Protein AF-A0A371GXE3-F1 (afdb_monomer)

pLDDT: mean 78.08, std 14.14, range [43.62, 94.44]

Radius of gyration: 23.09 Å; Cα contacts (8 Å, |Δi|>4): 143; chains: 1; bounding box: 50×38×63 Å

Secondary structure (DSSP, 8-state):
-HHHHHHHHHHHHHHHHHTS--TTTHHHHHT-PPPTTPPP---PPB-SSS-HHHHHHHHHHHHHHTT--HHHHHHHGGGGB-HHHHHHHTTSPTTS--SHHHHHHHHHHHHHTT---PBPGGGGGG--PPTT--HHHHHHHHHHHHTTBTT--HHHHHHHHHHHHH----

Nearest PDB structures (foldseek):
  3j3q-assembly1_kb  TM=2.369E-01  e=4.757E-01  Human immunodeficiency virus 1
  3j3q-assembly1_3n  TM=2.886E-01  e=1.889E+00  Human immunodeficiency virus 1
  6mqa-assembly1_A  TM=2.965E-01  e=6.014E+00  Human immunodeficiency virus 1
  6skk-assembly1_A  TM=2.462E-01  e=3.279E+00  Human immunodeficiency virus 1
  9d6d-assembly1_D  TM=3.534E-01  e=7.924E+00  Human immunodeficiency virus type 1 (NEW YORK-5 ISOLATE)

InterPro domains:
  IPR005162 Retrotransposon-derived protein PEG10, N-terminal capsid-like domain [PF03732] (75-164)

Solvent-accessible surface area (backbone atoms only — not comparable to full-atom values): 10062 Å² total; per-residue (Å²): 113,70,65,62,54,52,51,52,47,54,52,50,54,50,56,42,56,73,68,74,37,41,80,73,53,46,60,68,36,71,67,53,77,79,60,94,82,50,57,81,80,86,57,80,64,42,70,82,81,65,61,68,64,60,53,52,50,50,45,52,50,44,34,57,76,37,71,53,48,54,62,52,45,62,61,48,50,61,74,34,36,32,74,68,59,39,54,50,64,54,65,47,63,56,75,75,55,89,47,51,64,48,47,52,52,50,51,45,57,65,52,59,65,64,48,73,78,61,38,53,78,70,60,48,59,73,51,58,45,52,91,90,57,51,72,68,59,40,51,52,54,51,52,62,51,54,76,38,31,76,90,73,50,67,70,57,52,53,52,24,51,49,54,15,65,64,66,59,83,128

Sequence (170 aa):
MAEQREEELCQQIAMMKAKGKWEAVAIEIDETPIPPNFREIVVEPYDETQDHYAHLQAFQTQMYISGGNDRLSYKLFPRTLRGVAMQWMATLPARSIQTFNDLANSFVSQFATKKVKKLKVEDLFDIEQARGESLKSYLARFNNAAVWVDDLDQKFFVKAFSKGAEDRPI

Foldseek 3Di:
DVVVLVVVLVVLLVVLVVVPFAPQVCPQLVPDDDPPQQDDQDAAACPLPDDLVVRVVSRVVSCVVRVHAQSVSLNCVLVSYDDVLNVVNSVDHYPQQDGNVSVSVVSCVVSVVVPVPQDELVVLLVQAQDAVRDLVNSVVVSVVNVVSHPPDDPVSSVVSSCNRDVPHDD

Mean predicted aligned error: 14.96 Å

Structure (mmCIF, N/CA/C/O backbone):
data_AF-A0A371GXE3-F1
#
_entry.id   AF-A0A371GXE3-F1
#
loop_
_atom_site.group_PDB
_atom_site.id
_atom_site.type_symbol
_atom_site.label_atom_id
_atom_site.label_alt_id
_atom_site.label_comp_id
_atom_site.label_asym_id
_atom_site.label_entity_id
_atom_site.label_seq_id
_atom_site.pdbx_PDB_ins_code
_atom_site.Cartn_x
_atom_site.Cartn_y
_atom_site.Cartn_z
_atom_site.occupancy
_atom_site.B_iso_or_equiv
_atom_site.auth_seq_id
_atom_site.auth_comp_id
_atom_site.auth_asym_id
_atom_site.auth_atom_id
_atom_site.pdbx_PDB_model_num
ATOM 1 N N . MET A 1 1 ? 12.884 -23.856 -7.902 1.00 52.03 1 MET A N 1
ATOM 2 C CA . MET A 1 1 ? 12.556 -22.549 -7.276 1.00 52.03 1 MET A CA 1
ATOM 3 C C . MET A 1 1 ? 12.222 -21.479 -8.310 1.00 52.03 1 MET A C 1
ATOM 5 O O . MET A 1 1 ? 11.145 -20.921 -8.203 1.00 52.03 1 MET A O 1
ATOM 9 N N . ALA A 1 2 ? 13.084 -21.190 -9.296 1.00 43.62 2 ALA A N 1
ATOM 10 C CA . ALA A 1 2 ? 12.774 -20.219 -10.358 1.00 43.62 2 ALA A CA 1
ATOM 11 C C . ALA A 1 2 ? 11.659 -20.706 -11.308 1.00 43.62 2 ALA A C 1
ATOM 13 O O . ALA A 1 2 ? 10.719 -19.974 -11.582 1.00 43.62 2 ALA A O 1
ATOM 14 N N . GLU A 1 3 ? 11.715 -21.980 -11.694 1.00 47.50 3 GLU A N 1
ATOM 15 C CA . GLU A 1 3 ? 10.775 -22.627 -12.625 1.00 47.50 3 GLU A CA 1
ATOM 16 C C . GLU A 1 3 ? 9.326 -22.648 -12.099 1.00 47.50 3 GLU A C 1
ATOM 18 O O . GLU A 1 3 ? 8.391 -22.282 -12.797 1.00 47.50 3 GLU A O 1
ATOM 23 N N . GLN A 1 4 ? 9.143 -22.944 -10.808 1.00 50.72 4 GLN A N 1
ATOM 24 C CA . GLN A 1 4 ? 7.827 -22.934 -10.158 1.00 50.72 4 GLN A CA 1
ATOM 25 C C . GLN A 1 4 ? 7.231 -21.520 -10.043 1.00 50.72 4 GLN A C 1
ATOM 27 O O . GLN A 1 4 ? 6.017 -21.353 -10.095 1.00 50.72 4 GLN A O 1
ATOM 32 N N . ARG A 1 5 ? 8.083 -20.490 -9.926 1.00 52.94 5 ARG A N 1
ATOM 33 C CA . ARG A 1 5 ? 7.651 -19.083 -9.934 1.00 52.94 5 ARG A CA 1
ATOM 34 C C . ARG A 1 5 ? 7.268 -18.614 -11.338 1.00 52.94 5 ARG A C 1
ATOM 36 O O . ARG A 1 5 ? 6.372 -17.786 -11.477 1.00 52.94 5 ARG A O 1
ATOM 43 N N . GLU A 1 6 ? 7.932 -19.136 -12.366 1.00 49.16 6 GLU A N 1
ATOM 44 C CA . GLU A 1 6 ? 7.603 -18.881 -13.771 1.00 49.16 6 GLU A CA 1
ATOM 45 C C . GLU A 1 6 ? 6.300 -19.579 -14.191 1.00 49.16 6 GLU A C 1
ATOM 47 O O . GLU A 1 6 ? 5.476 -18.993 -14.891 1.00 49.16 6 GLU A O 1
ATOM 52 N N . GLU A 1 7 ? 6.049 -20.787 -13.691 1.00 63.31 7 GLU A N 1
ATOM 53 C CA . GLU A 1 7 ? 4.785 -21.488 -13.919 1.00 63.31 7 GLU A CA 1
ATOM 54 C C . GLU A 1 7 ? 3.604 -20.789 -13.223 1.00 63.31 7 GLU A C 1
ATOM 56 O O . GLU A 1 7 ? 2.568 -20.549 -13.849 1.00 63.31 7 GLU A O 1
ATOM 61 N N . GLU A 1 8 ? 3.773 -20.372 -11.963 1.00 63.59 8 GLU A N 1
ATOM 62 C CA . GLU A 1 8 ? 2.761 -19.599 -11.227 1.00 63.59 8 GLU A CA 1
ATOM 63 C C . GLU A 1 8 ? 2.456 -18.265 -11.935 1.00 63.59 8 GLU A C 1
ATOM 65 O O . GLU A 1 8 ? 1.301 -17.844 -12.028 1.00 63.59 8 GLU A O 1
ATOM 70 N N . LEU A 1 9 ? 3.479 -17.629 -12.515 1.00 57.78 9 LEU A N 1
ATOM 71 C CA . LEU A 1 9 ? 3.352 -16.431 -13.343 1.00 57.78 9 LEU A CA 1
ATOM 72 C C . LEU A 1 9 ? 2.508 -16.689 -14.598 1.00 57.78 9 LEU A C 1
ATOM 74 O O . LEU A 1 9 ? 1.588 -15.921 -14.884 1.00 57.78 9 LEU A O 1
ATOM 78 N N . CYS A 1 10 ? 2.799 -17.754 -15.345 1.00 65.44 10 CYS A N 1
ATOM 79 C CA . CYS A 1 10 ? 2.046 -18.113 -16.546 1.00 65.44 10 CYS A CA 1
ATOM 80 C C . CYS A 1 10 ? 0.571 -18.389 -16.224 1.00 65.44 10 CYS A C 1
ATOM 82 O O . CYS A 1 10 ? -0.319 -17.927 -16.943 1.00 65.44 10 CYS A O 1
ATOM 84 N N . GLN A 1 11 ? 0.301 -19.069 -15.108 1.00 71.69 11 GLN A N 1
ATOM 85 C CA . GLN A 1 11 ? -1.059 -19.335 -14.638 1.00 71.69 11 GLN A CA 1
ATOM 86 C C . GLN A 1 11 ? -1.791 -18.051 -14.223 1.00 71.69 11 GLN A C 1
ATOM 88 O O . GLN A 1 11 ? -2.951 -17.856 -14.592 1.00 71.69 11 GLN A O 1
ATOM 93 N N . GLN A 1 12 ? -1.123 -17.131 -13.522 1.00 62.72 12 GLN A N 1
ATOM 94 C CA . GLN A 1 12 ? -1.703 -15.837 -13.147 1.00 62.72 12 GLN A CA 1
ATOM 95 C C . GLN A 1 12 ? -1.999 -14.965 -14.374 1.00 62.72 12 GLN A C 1
ATOM 97 O O . GLN A 1 12 ? -3.078 -14.378 -14.466 1.00 62.72 12 GLN A O 1
ATOM 102 N N . ILE A 1 13 ? -1.091 -14.921 -15.354 1.00 64.50 13 ILE A N 1
ATOM 103 C CA . ILE A 1 13 ? -1.311 -14.216 -16.626 1.00 64.50 13 ILE A CA 1
ATOM 104 C C . ILE A 1 13 ? -2.511 -14.815 -17.368 1.00 64.50 13 ILE A C 1
ATOM 106 O O . ILE A 1 13 ? -3.373 -14.071 -17.839 1.00 64.50 13 ILE A O 1
ATOM 110 N N . ALA A 1 14 ? -2.616 -16.143 -17.432 1.00 66.88 14 ALA A N 1
ATOM 111 C CA . ALA A 1 14 ? -3.754 -16.822 -18.047 1.00 66.88 14 ALA A CA 1
ATOM 112 C C . ALA A 1 14 ? -5.078 -16.502 -17.328 1.00 66.88 14 ALA A C 1
ATOM 114 O O . ALA A 1 14 ? -6.085 -16.225 -17.981 1.00 66.88 14 ALA A O 1
ATOM 115 N N . MET A 1 15 ? -5.072 -16.448 -15.994 1.00 65.25 15 MET A N 1
ATOM 116 C CA . MET A 1 15 ? -6.238 -16.078 -15.186 1.00 65.25 15 MET A CA 1
ATOM 117 C C . MET A 1 15 ? -6.663 -14.617 -15.404 1.00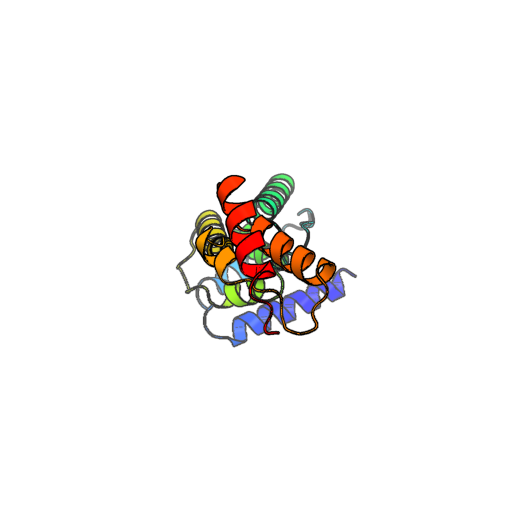 65.25 15 MET A C 1
ATOM 119 O O . MET A 1 15 ? -7.860 -14.323 -15.443 1.00 65.25 15 MET A O 1
ATOM 123 N N . MET A 1 16 ? -5.705 -13.703 -15.584 1.00 60.16 16 MET A N 1
ATOM 124 C CA . MET A 1 16 ? -5.989 -12.307 -15.936 1.00 60.16 16 MET A CA 1
ATOM 125 C C . MET A 1 16 ? -6.569 -12.183 -17.354 1.00 60.16 16 MET A C 1
ATOM 127 O O . MET A 1 16 ? -7.517 -11.425 -17.558 1.00 60.16 16 MET A O 1
ATOM 131 N N . LYS A 1 17 ? -6.068 -12.971 -18.318 1.00 62.56 17 LYS A N 1
ATOM 132 C CA . LYS A 1 17 ? -6.587 -13.031 -19.700 1.00 62.56 17 LYS A CA 1
ATOM 133 C C . LYS A 1 17 ? -8.016 -13.590 -19.758 1.00 62.56 17 LYS A C 1
ATOM 135 O O . LYS A 1 17 ? -8.867 -13.019 -20.433 1.00 62.56 17 LYS A O 1
ATOM 140 N N . ALA A 1 18 ? -8.315 -14.639 -18.989 1.00 61.56 18 ALA A N 1
ATOM 141 C CA . ALA A 1 18 ? -9.629 -15.294 -18.965 1.00 61.56 18 ALA A CA 1
ATOM 142 C C . ALA A 1 18 ? -10.778 -14.399 -18.453 1.00 61.56 18 ALA A C 1
ATOM 144 O O . ALA A 1 18 ? -11.942 -14.671 -18.737 1.00 61.56 18 ALA A O 1
ATOM 145 N N . LYS A 1 19 ? -10.475 -13.317 -17.719 1.00 60.00 19 LYS A N 1
ATOM 146 C CA . LYS A 1 19 ? -11.474 -12.348 -17.229 1.00 60.00 19 LYS A CA 1
ATOM 147 C C . LYS A 1 19 ? -11.834 -11.240 -18.238 1.00 60.00 19 LYS A C 1
ATOM 149 O O . LYS A 1 19 ? -12.619 -10.356 -17.899 1.00 60.00 19 LYS A O 1
ATOM 154 N N . GLY A 1 20 ? -11.310 -11.290 -19.469 1.00 49.88 20 GLY A N 1
ATOM 155 C CA . GLY A 1 20 ? -11.857 -10.582 -20.640 1.00 49.88 20 GLY A CA 1
ATOM 156 C C . GLY A 1 20 ? -11.749 -9.049 -20.663 1.00 49.88 20 GLY A C 1
ATOM 157 O O . GLY A 1 20 ? -12.454 -8.418 -21.442 1.00 49.88 20 GLY A O 1
ATOM 158 N N . LYS A 1 21 ? -10.917 -8.413 -19.822 1.00 51.41 21 LYS A N 1
ATOM 159 C CA . LYS A 1 21 ? -10.831 -6.932 -19.735 1.00 51.41 21 LYS A CA 1
ATOM 160 C C . LYS A 1 21 ? -9.455 -6.309 -20.002 1.00 51.41 21 LYS A C 1
ATOM 162 O O . LYS A 1 21 ? -9.343 -5.087 -20.004 1.00 51.41 21 LYS A O 1
ATOM 167 N N . TRP A 1 22 ? -8.423 -7.104 -20.287 1.00 51.34 22 TRP A N 1
ATOM 168 C CA . TRP A 1 22 ? -7.036 -6.614 -20.402 1.00 51.34 22 TRP A CA 1
ATOM 169 C C . TRP A 1 22 ? -6.529 -6.433 -21.854 1.00 51.34 22 TRP A C 1
ATOM 171 O O . TRP A 1 22 ? -5.371 -6.089 -22.079 1.00 51.34 22 TRP A O 1
ATOM 181 N N . GLU A 1 23 ? -7.383 -6.621 -22.862 1.00 45.97 23 GLU A N 1
ATOM 182 C CA . GLU A 1 23 ? -6.975 -6.959 -24.241 1.00 45.97 23 GLU A CA 1
ATOM 183 C C . GLU A 1 23 ? -6.101 -5.935 -24.991 1.00 45.97 23 GLU A C 1
ATOM 185 O O . GLU A 1 23 ? -5.389 -6.330 -25.906 1.00 45.97 23 GLU A O 1
ATOM 190 N N . ALA A 1 24 ? -6.064 -4.653 -24.609 1.00 44.56 24 ALA A N 1
ATOM 191 C CA . ALA A 1 24 ? -5.226 -3.663 -25.309 1.00 44.56 24 ALA A CA 1
ATOM 192 C C . ALA A 1 24 ? -3.928 -3.279 -24.576 1.00 44.56 24 ALA A C 1
ATOM 194 O O . ALA A 1 24 ? -3.010 -2.773 -25.209 1.00 44.56 24 ALA A O 1
ATOM 195 N N . VAL A 1 25 ? -3.842 -3.506 -23.261 1.00 47.28 25 VAL A N 1
ATOM 196 C CA . VAL A 1 25 ? -2.645 -3.192 -22.450 1.00 47.28 25 VAL A CA 1
ATOM 197 C C . VAL A 1 25 ? -1.778 -4.450 -22.271 1.00 47.28 25 VAL A C 1
ATOM 199 O O . VAL A 1 25 ? -0.564 -4.355 -22.127 1.00 47.28 25 VAL A O 1
ATOM 202 N N . ALA A 1 26 ? -2.379 -5.644 -22.384 1.00 50.56 26 ALA A N 1
ATOM 203 C CA . ALA A 1 26 ? -1.695 -6.934 -22.302 1.00 50.56 26 ALA A CA 1
ATOM 204 C C . ALA A 1 26 ? -0.637 -7.155 -23.375 1.00 50.56 26 ALA A C 1
ATOM 206 O O . ALA A 1 26 ? 0.430 -7.669 -23.067 1.00 50.56 26 ALA A O 1
ATOM 207 N N . ILE A 1 27 ? -0.951 -6.825 -24.628 1.00 47.91 27 ILE A N 1
ATOM 208 C CA . ILE A 1 27 ? -0.200 -7.347 -25.773 1.00 47.91 27 ILE A CA 1
ATOM 209 C C . ILE A 1 27 ? 1.214 -6.745 -25.804 1.00 47.91 27 ILE A C 1
ATOM 211 O O . ILE A 1 27 ? 2.186 -7.483 -25.897 1.00 47.91 27 ILE A O 1
ATOM 215 N N . GLU A 1 28 ? 1.361 -5.435 -25.577 1.00 48.34 28 GLU A N 1
ATOM 216 C CA . GLU A 1 28 ? 2.684 -4.784 -25.575 1.00 48.34 28 GLU A CA 1
ATOM 217 C C . GLU A 1 28 ? 3.521 -5.049 -24.307 1.00 48.34 28 GLU A C 1
ATOM 219 O O . GLU A 1 28 ? 4.755 -4.989 -24.334 1.00 48.34 28 GLU A O 1
ATOM 224 N N . ILE A 1 29 ? 2.872 -5.326 -23.174 1.00 54.50 29 ILE A N 1
ATOM 225 C CA . ILE A 1 29 ? 3.550 -5.558 -21.888 1.00 54.50 29 ILE A CA 1
ATOM 226 C C . ILE A 1 29 ? 4.001 -7.018 -21.776 1.00 54.50 29 ILE A C 1
ATOM 228 O O . ILE A 1 29 ? 5.099 -7.290 -21.284 1.00 54.50 29 ILE A O 1
ATOM 232 N N . ASP A 1 30 ? 3.201 -7.961 -22.277 1.00 56.84 30 ASP A N 1
ATOM 233 C CA . ASP A 1 30 ? 3.544 -9.387 -22.314 1.00 56.84 30 ASP A CA 1
ATOM 234 C C . ASP A 1 30 ? 4.754 -9.632 -23.233 1.00 56.84 30 ASP A C 1
ATOM 236 O O . ASP A 1 30 ? 5.693 -10.325 -22.840 1.00 56.84 30 ASP A O 1
ATOM 240 N N . GLU A 1 31 ? 4.829 -8.931 -24.370 1.00 61.22 31 GLU A N 1
ATOM 241 C CA . GLU A 1 31 ? 5.954 -8.999 -25.316 1.00 61.22 31 GLU A CA 1
ATOM 242 C C . GLU A 1 31 ? 7.235 -8.297 -24.846 1.00 61.22 31 GLU A C 1
ATOM 244 O O . GLU A 1 31 ? 8.294 -8.526 -25.424 1.00 61.22 31 GLU A O 1
ATOM 249 N N . THR A 1 32 ? 7.193 -7.462 -23.798 1.00 70.44 32 THR A N 1
ATOM 250 C CA . THR A 1 32 ? 8.402 -6.773 -23.319 1.00 70.44 32 THR A CA 1
ATOM 251 C C . THR A 1 32 ? 9.383 -7.796 -22.724 1.00 70.44 32 THR A C 1
ATOM 253 O O . THR A 1 32 ? 9.084 -8.383 -21.673 1.00 70.44 32 THR A O 1
ATOM 256 N N . PRO A 1 33 ? 10.557 -8.034 -23.342 1.00 78.06 33 PRO A N 1
ATOM 257 C CA . PRO A 1 33 ? 11.515 -8.994 -22.821 1.00 78.06 33 PRO A CA 1
ATOM 258 C C . PRO A 1 33 ? 12.142 -8.438 -21.544 1.00 78.06 33 PRO A C 1
ATOM 260 O O . PRO A 1 33 ? 12.541 -7.274 -21.482 1.00 78.06 33 PRO A O 1
ATOM 263 N N . ILE A 1 34 ? 12.232 -9.277 -20.514 1.00 81.56 34 ILE A N 1
ATOM 264 C CA . ILE A 1 34 ? 13.017 -8.948 -19.325 1.00 81.56 34 ILE A CA 1
ATOM 265 C C . ILE A 1 34 ? 14.488 -9.163 -19.706 1.00 81.56 34 ILE A C 1
ATOM 267 O O . ILE A 1 34 ? 14.827 -10.266 -20.142 1.00 81.56 34 ILE A O 1
ATOM 271 N N . PRO A 1 35 ? 15.363 -8.146 -19.591 1.00 83.12 35 PRO A N 1
ATOM 272 C CA . PRO A 1 35 ? 16.774 -8.313 -19.915 1.00 83.12 35 PRO A CA 1
ATOM 273 C C . PRO A 1 35 ? 17.409 -9.448 -19.093 1.00 83.12 35 PRO A C 1
ATOM 275 O O . PRO A 1 35 ? 17.108 -9.578 -17.908 1.00 83.12 35 PRO A O 1
ATOM 278 N N . PRO A 1 36 ? 18.322 -10.248 -19.665 1.00 78.12 36 PRO A N 1
ATOM 279 C CA . PRO A 1 36 ? 18.920 -11.392 -18.968 1.00 78.12 36 PRO A CA 1
ATOM 280 C C . PRO A 1 36 ? 19.758 -10.997 -17.739 1.00 78.12 36 PRO A C 1
ATOM 282 O O . PRO A 1 36 ? 19.977 -11.808 -16.847 1.00 78.12 36 PRO A O 1
ATOM 285 N N . ASN A 1 37 ? 20.219 -9.748 -17.675 1.00 83.94 37 ASN A N 1
ATOM 286 C CA . ASN A 1 37 ? 20.944 -9.157 -16.549 1.00 83.94 37 ASN A CA 1
ATOM 287 C C . ASN A 1 37 ? 20.048 -8.313 -15.623 1.00 83.94 37 ASN A C 1
ATOM 289 O O . ASN A 1 37 ? 20.564 -7.601 -14.758 1.00 83.94 37 ASN A O 1
ATOM 293 N N . PHE A 1 38 ? 18.727 -8.349 -15.818 1.00 84.69 38 PHE A N 1
ATOM 294 C CA . PHE A 1 38 ? 17.785 -7.637 -14.967 1.00 84.69 38 PHE A CA 1
ATOM 295 C C . PHE A 1 38 ? 17.774 -8.264 -13.573 1.00 84.69 38 PHE A C 1
ATOM 297 O O . PHE A 1 38 ? 17.598 -9.474 -13.419 1.00 84.69 38 PHE A O 1
ATOM 304 N N . ARG A 1 39 ? 17.989 -7.438 -12.548 1.00 84.06 39 ARG A N 1
ATOM 305 C CA . ARG A 1 39 ? 17.994 -7.906 -11.160 1.00 84.06 39 ARG A CA 1
ATOM 306 C C . ARG A 1 39 ? 16.572 -8.277 -10.741 1.00 84.06 39 ARG A C 1
ATOM 308 O O . ARG A 1 39 ? 15.614 -7.598 -11.097 1.00 84.06 39 ARG A O 1
ATOM 315 N N . GLU A 1 40 ? 16.440 -9.374 -10.000 1.00 83.06 40 GLU A N 1
ATOM 316 C CA . GLU A 1 40 ? 15.143 -9.814 -9.483 1.00 83.06 40 GLU A CA 1
ATOM 317 C C . GLU A 1 40 ? 14.553 -8.733 -8.565 1.00 83.06 40 GLU A C 1
ATOM 319 O O . GLU A 1 40 ? 15.245 -8.189 -7.704 1.00 83.06 40 GLU A O 1
ATOM 324 N N . ILE A 1 41 ? 13.268 -8.421 -8.754 1.00 87.00 41 ILE A N 1
ATOM 325 C CA . ILE A 1 41 ? 12.556 -7.479 -7.891 1.00 87.00 41 ILE A CA 1
ATOM 326 C C . ILE A 1 41 ? 12.226 -8.184 -6.583 1.00 87.00 41 ILE A C 1
ATOM 328 O O . ILE A 1 41 ? 11.354 -9.051 -6.537 1.00 87.00 41 ILE A O 1
ATOM 332 N N . VAL A 1 42 ? 12.920 -7.785 -5.520 1.00 88.12 42 VAL A N 1
ATOM 333 C CA . VAL A 1 42 ? 12.689 -8.287 -4.165 1.00 88.12 42 VAL A CA 1
ATOM 334 C C . VAL A 1 42 ? 11.914 -7.232 -3.386 1.00 88.12 42 VAL A C 1
ATOM 336 O O . VAL A 1 42 ? 12.486 -6.298 -2.827 1.00 88.12 42 VAL A O 1
ATOM 339 N N . VAL A 1 43 ? 10.592 -7.370 -3.395 1.00 90.62 43 VAL A N 1
ATOM 340 C CA . VAL A 1 43 ? 9.650 -6.544 -2.630 1.00 90.62 43 VAL A CA 1
ATOM 341 C C . VAL A 1 43 ? 8.714 -7.497 -1.904 1.00 90.62 43 VAL A C 1
ATOM 343 O O . VAL A 1 43 ? 8.295 -8.505 -2.480 1.00 90.62 43 VAL A O 1
ATOM 346 N N . GLU A 1 44 ? 8.410 -7.203 -0.643 1.00 89.38 44 GLU A N 1
ATOM 347 C CA . GLU A 1 44 ? 7.430 -7.979 0.110 1.00 89.38 44 GLU A CA 1
ATOM 348 C C . GLU A 1 44 ? 6.070 -7.932 -0.606 1.00 89.38 44 GLU A C 1
ATOM 350 O O . GLU A 1 44 ? 5.659 -6.860 -1.056 1.00 89.38 44 GLU A O 1
ATOM 355 N N . PRO A 1 45 ? 5.372 -9.066 -0.782 1.00 90.62 45 PRO A N 1
ATOM 356 C CA . PRO A 1 45 ? 4.077 -9.051 -1.438 1.00 90.62 45 PRO A CA 1
ATOM 357 C C . PRO A 1 45 ? 3.064 -8.241 -0.626 1.00 90.62 45 PRO A C 1
ATOM 359 O O . PRO A 1 45 ? 2.826 -8.521 0.545 1.00 90.62 45 PRO A O 1
ATOM 362 N N . TYR A 1 46 ? 2.429 -7.279 -1.278 1.00 89.44 46 TYR A N 1
ATOM 363 C CA . TYR A 1 46 ? 1.387 -6.462 -0.690 1.00 89.44 46 TYR A CA 1
ATOM 364 C C . TYR A 1 46 ? 0.110 -7.285 -0.507 1.00 89.44 46 TYR A C 1
ATOM 366 O O . TYR A 1 46 ? -0.487 -7.768 -1.478 1.00 89.44 46 TYR A O 1
ATOM 374 N N . ASP A 1 47 ? -0.278 -7.449 0.754 1.00 82.56 47 ASP A N 1
ATOM 375 C CA . ASP A 1 47 ? -1.404 -8.259 1.226 1.00 82.56 47 ASP A CA 1
ATOM 376 C C . ASP A 1 47 ? -2.532 -7.417 1.834 1.00 82.56 47 ASP A C 1
ATOM 378 O O . ASP A 1 47 ? -3.452 -7.954 2.447 1.00 82.56 47 ASP A O 1
ATOM 382 N N . GLU A 1 48 ? -2.476 -6.101 1.613 1.00 83.62 48 GLU A N 1
ATOM 383 C CA . GLU A 1 48 ? -3.441 -5.108 2.091 1.00 83.62 48 GLU A CA 1
ATOM 384 C C . GLU A 1 48 ? -3.299 -4.708 3.562 1.00 83.62 48 GLU A C 1
ATOM 386 O O . GLU A 1 48 ? -4.044 -3.840 4.022 1.00 83.62 48 GLU A O 1
ATOM 391 N N . THR A 1 49 ? -2.333 -5.275 4.288 1.00 78.06 49 THR A N 1
ATOM 392 C CA . THR A 1 49 ? -2.021 -4.864 5.665 1.00 78.06 49 THR A CA 1
ATOM 393 C C . THR A 1 49 ? -0.889 -3.843 5.738 1.00 78.06 49 THR A C 1
ATOM 395 O O . THR A 1 49 ? -0.822 -3.074 6.699 1.00 78.06 49 THR A O 1
ATOM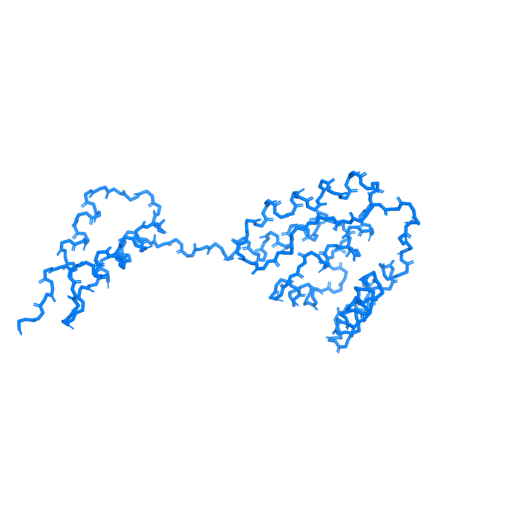 398 N N . GLN A 1 50 ? -0.015 -3.804 4.726 1.00 82.00 50 GLN A N 1
ATOM 399 C CA . GLN A 1 50 ? 1.097 -2.858 4.672 1.00 82.00 50 GLN A CA 1
ATOM 400 C C . GLN A 1 50 ? 0.652 -1.463 4.218 1.00 82.00 50 GLN A C 1
ATOM 402 O O . GLN A 1 50 ? -0.370 -1.279 3.553 1.00 82.00 50 GLN A O 1
ATOM 407 N N . ASP A 1 51 ? 1.477 -0.461 4.526 1.00 85.00 51 ASP A N 1
ATOM 408 C CA . ASP A 1 51 ? 1.291 0.885 3.998 1.00 85.00 51 ASP A CA 1
ATOM 409 C C . ASP A 1 51 ? 1.493 0.915 2.468 1.00 85.00 51 ASP A C 1
ATOM 411 O O . ASP A 1 51 ? 2.531 0.520 1.931 1.00 85.00 51 ASP A O 1
ATOM 415 N N . HIS A 1 52 ? 0.476 1.407 1.762 1.00 87.62 52 HIS A N 1
ATOM 416 C CA . HIS A 1 52 ? 0.422 1.471 0.300 1.00 87.62 52 HIS A CA 1
ATOM 417 C C . HIS A 1 52 ? 1.532 2.327 -0.308 1.00 87.62 52 HIS A C 1
ATOM 419 O O . HIS A 1 52 ? 2.047 2.002 -1.380 1.00 87.62 52 HIS A O 1
ATOM 425 N N . TYR A 1 53 ? 1.890 3.427 0.361 1.00 88.38 53 TYR A N 1
ATOM 426 C CA . TYR A 1 53 ? 2.938 4.327 -0.103 1.00 88.38 53 TYR A CA 1
ATOM 427 C C . TYR A 1 53 ? 4.309 3.687 0.095 1.00 88.38 53 TYR A C 1
ATOM 429 O O . TYR A 1 53 ? 5.129 3.727 -0.820 1.00 88.38 53 TYR A O 1
ATOM 437 N N . ALA A 1 54 ? 4.532 3.032 1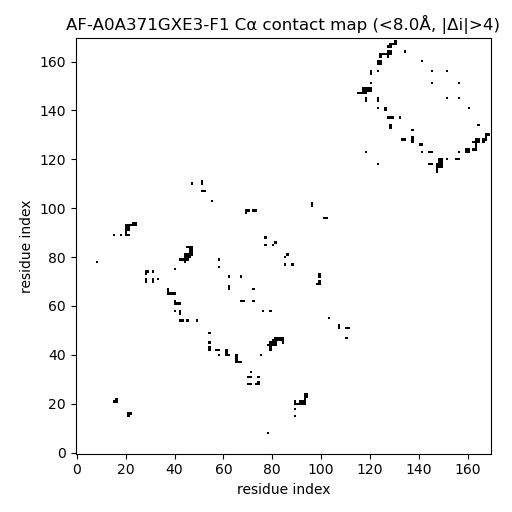.235 1.00 89.62 54 ALA A N 1
ATOM 438 C CA . ALA A 1 54 ? 5.763 2.303 1.51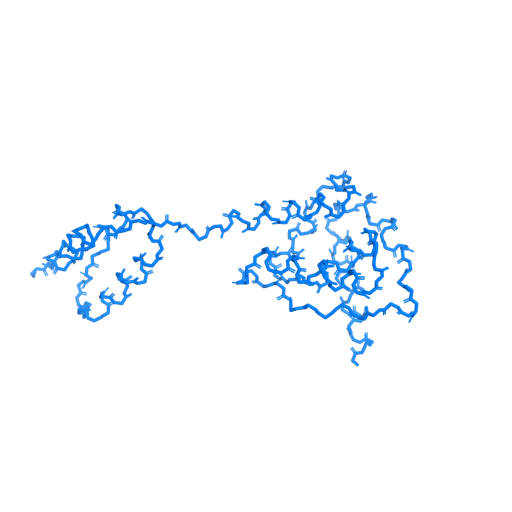5 1.00 89.62 54 ALA A CA 1
ATOM 439 C C . ALA A 1 54 ? 5.985 1.156 0.518 1.00 89.62 54 ALA A C 1
ATOM 441 O O . ALA A 1 54 ? 7.081 1.026 -0.029 1.00 89.62 54 ALA A O 1
ATOM 442 N N . HIS A 1 55 ? 4.945 0.368 0.216 1.00 92.94 55 HIS A N 1
ATOM 443 C CA . HIS A 1 55 ? 5.022 -0.700 -0.790 1.00 92.94 55 HIS A CA 1
ATOM 444 C C . HIS A 1 55 ? 5.379 -0.162 -2.178 1.00 92.94 55 HIS A C 1
ATOM 446 O O . HIS A 1 55 ? 6.302 -0.647 -2.838 1.00 92.94 55 HIS A O 1
ATOM 452 N N . LEU A 1 56 ? 4.669 0.881 -2.614 1.00 93.00 56 LEU A N 1
ATOM 453 C CA . LEU A 1 56 ? 4.903 1.514 -3.908 1.00 93.00 56 LEU A CA 1
ATOM 454 C C . LEU A 1 56 ? 6.326 2.084 -4.006 1.00 93.00 56 LEU A C 1
ATOM 456 O O . LEU A 1 56 ? 7.005 1.875 -5.013 1.00 93.00 56 LEU A O 1
ATOM 460 N N . GLN A 1 57 ? 6.801 2.748 -2.951 1.00 92.69 57 GLN A N 1
ATOM 461 C CA . GLN A 1 57 ? 8.152 3.300 -2.884 1.00 92.69 57 GLN A CA 1
ATOM 462 C C . GLN A 1 57 ? 9.222 2.199 -2.924 1.00 92.69 57 GLN A C 1
ATOM 464 O O . GLN A 1 57 ? 10.229 2.341 -3.628 1.00 92.69 57 GLN A O 1
ATOM 469 N N . ALA A 1 58 ? 9.015 1.093 -2.204 1.00 93.81 58 ALA A N 1
ATOM 470 C CA . ALA A 1 58 ? 9.924 -0.050 -2.218 1.00 93.81 58 ALA A CA 1
ATOM 471 C C . ALA A 1 58 ? 10.043 -0.644 -3.628 1.00 93.81 58 ALA A C 1
ATOM 473 O O . ALA A 1 58 ? 11.153 -0.862 -4.121 1.00 93.81 58 ALA A O 1
ATOM 474 N N . PHE A 1 59 ? 8.914 -0.816 -4.320 1.00 94.44 59 PHE A N 1
ATOM 475 C CA . PHE A 1 59 ? 8.900 -1.269 -5.707 1.00 94.44 59 PHE A CA 1
ATOM 476 C C . PHE A 1 59 ? 9.622 -0.306 -6.654 1.00 94.44 59 PHE A C 1
ATOM 478 O O . PHE A 1 59 ? 10.488 -0.736 -7.416 1.00 94.44 59 PHE A O 1
ATOM 485 N N . GLN A 1 60 ? 9.324 0.994 -6.588 1.00 92.44 60 GLN A N 1
ATOM 486 C CA . GLN A 1 60 ? 9.980 2.008 -7.425 1.00 92.44 60 GLN A CA 1
ATOM 487 C C . GLN A 1 60 ? 11.499 2.030 -7.219 1.00 92.44 60 GLN A C 1
ATOM 489 O O . GLN A 1 60 ? 12.258 2.117 -8.185 1.00 92.44 60 GLN A O 1
ATOM 494 N N . THR A 1 61 ? 11.948 1.887 -5.973 1.00 92.38 61 THR A N 1
ATOM 495 C CA . THR A 1 61 ? 13.374 1.833 -5.631 1.00 92.38 61 THR A CA 1
ATOM 496 C C . THR A 1 61 ? 14.045 0.602 -6.244 1.00 92.38 61 THR A C 1
ATOM 498 O O . THR A 1 61 ? 15.105 0.722 -6.859 1.00 92.38 61 THR A O 1
ATOM 501 N N . GLN A 1 62 ? 13.418 -0.575 -6.147 1.00 92.69 62 GLN A N 1
ATOM 502 C CA . GLN A 1 62 ? 13.934 -1.804 -6.765 1.00 92.69 62 GLN A CA 1
ATOM 503 C C . GLN A 1 62 ? 13.967 -1.713 -8.293 1.00 92.69 62 GLN A C 1
ATOM 505 O O . GLN A 1 62 ? 14.953 -2.118 -8.913 1.00 92.69 62 GLN A O 1
ATOM 510 N N . MET A 1 63 ? 12.934 -1.129 -8.906 1.00 92.44 63 MET A N 1
ATOM 511 C CA . MET A 1 63 ? 12.905 -0.881 -10.347 1.00 92.44 63 MET A CA 1
ATOM 512 C C . MET A 1 63 ? 14.044 0.042 -10.783 1.00 92.44 63 MET A C 1
ATOM 514 O O . MET A 1 63 ? 14.740 -0.276 -11.745 1.00 92.44 63 MET A O 1
ATOM 518 N N . TYR A 1 64 ? 14.299 1.127 -10.049 1.00 89.62 64 TYR A N 1
ATOM 519 C CA . TYR A 1 64 ? 15.408 2.040 -10.331 1.00 89.62 64 TYR A CA 1
ATOM 520 C C . TYR A 1 64 ? 16.774 1.343 -10.233 1.00 89.62 64 TYR A C 1
ATOM 522 O O . TYR A 1 64 ? 17.579 1.420 -11.160 1.00 89.62 64 TYR A O 1
ATOM 530 N N . ILE A 1 65 ? 17.017 0.592 -9.152 1.00 88.69 65 ILE A N 1
ATOM 531 C CA . ILE A 1 65 ? 18.272 -0.156 -8.939 1.00 88.69 65 ILE A CA 1
ATOM 532 C C . ILE A 1 65 ? 18.506 -1.202 -10.039 1.00 88.69 65 ILE A C 1
ATOM 534 O O . ILE A 1 65 ? 19.649 -1.481 -10.405 1.00 88.69 65 ILE A O 1
ATOM 538 N N . SER A 1 66 ? 17.429 -1.784 -10.564 1.00 88.38 66 SER A N 1
ATOM 539 C CA . SER A 1 66 ? 17.477 -2.846 -11.574 1.00 88.38 66 SER A CA 1
ATOM 540 C C . SER A 1 66 ? 17.550 -2.320 -13.012 1.00 88.38 66 SER A C 1
ATOM 542 O O . SER A 1 66 ? 17.616 -3.121 -13.942 1.00 88.38 66 SER A O 1
ATOM 544 N N . GLY A 1 67 ? 17.552 -0.996 -13.216 1.00 87.00 67 GLY A N 1
ATOM 545 C CA . GLY A 1 67 ? 17.542 -0.385 -14.551 1.00 87.00 67 GLY A CA 1
ATOM 546 C C . GLY A 1 67 ? 16.199 -0.537 -15.273 1.00 87.00 67 GLY A C 1
ATOM 547 O O . GLY A 1 67 ? 16.150 -0.660 -16.495 1.00 87.00 67 GLY A O 1
ATOM 548 N N . GLY A 1 68 ? 15.110 -0.592 -14.511 1.00 85.88 68 GLY A N 1
ATOM 549 C CA . GLY A 1 68 ? 13.754 -0.740 -15.009 1.00 85.88 68 GLY A CA 1
ATOM 550 C C . GLY A 1 68 ? 13.218 0.501 -15.718 1.00 85.88 68 GLY A C 1
ATOM 551 O O . GLY A 1 68 ? 13.625 1.627 -15.451 1.00 85.88 68 GLY A O 1
ATOM 552 N N . ASN A 1 69 ? 12.256 0.281 -16.609 1.00 85.44 69 ASN A N 1
ATOM 553 C CA . ASN A 1 69 ? 11.479 1.322 -17.280 1.00 85.44 69 ASN A CA 1
ATOM 554 C C . ASN A 1 69 ? 9.982 1.096 -17.023 1.00 85.44 69 ASN A C 1
ATOM 556 O O . ASN A 1 69 ? 9.602 0.056 -16.488 1.00 85.44 69 ASN A O 1
ATOM 560 N N . ASP A 1 70 ? 9.126 2.026 -17.444 1.00 83.75 70 ASP A N 1
ATOM 561 C CA . ASP A 1 70 ? 7.675 1.926 -17.237 1.00 83.75 70 ASP A CA 1
ATOM 562 C C . ASP A 1 70 ? 7.085 0.603 -17.745 1.00 83.75 70 ASP A C 1
ATOM 564 O O . ASP A 1 70 ? 6.294 -0.021 -17.042 1.00 83.75 70 ASP A O 1
ATOM 568 N N . ARG A 1 71 ? 7.530 0.112 -18.912 1.00 81.69 71 ARG A N 1
ATOM 569 C CA . ARG A 1 71 ? 7.080 -1.173 -19.481 1.00 81.69 71 ARG A CA 1
ATOM 570 C C . ARG A 1 71 ? 7.390 -2.352 -18.556 1.00 81.69 71 ARG A C 1
ATOM 572 O O . ARG A 1 71 ? 6.515 -3.174 -18.286 1.00 81.69 71 ARG A O 1
ATOM 579 N N . LEU A 1 72 ? 8.613 -2.415 -18.031 1.00 85.75 72 LEU A N 1
ATOM 580 C CA . LEU A 1 72 ? 9.007 -3.419 -17.044 1.00 85.75 72 LEU A CA 1
ATOM 581 C C . LEU A 1 72 ? 8.255 -3.223 -15.726 1.00 85.75 72 LEU A C 1
ATOM 583 O O . LEU A 1 72 ? 7.843 -4.206 -15.115 1.00 85.75 72 LEU A O 1
ATOM 587 N N . SER A 1 73 ? 8.021 -1.977 -15.311 1.00 87.50 73 SER A N 1
ATOM 588 C CA . SER A 1 73 ? 7.313 -1.672 -14.067 1.00 87.50 73 SER A CA 1
ATOM 589 C C . SER A 1 73 ? 5.888 -2.208 -14.124 1.00 87.50 73 SER A C 1
ATOM 591 O O . SER A 1 73 ? 5.442 -2.853 -13.183 1.00 87.50 73 SER A O 1
ATOM 593 N N . TYR A 1 74 ? 5.202 -2.071 -15.258 1.00 83.44 74 TYR A N 1
ATOM 594 C CA . TYR A 1 74 ? 3.890 -2.687 -15.442 1.00 83.44 74 TYR A CA 1
ATOM 595 C C . TYR A 1 74 ? 3.903 -4.205 -15.442 1.00 83.44 74 TYR A C 1
ATOM 597 O O . TYR A 1 74 ? 2.991 -4.827 -14.902 1.00 83.44 74 TYR A O 1
ATOM 605 N N . LYS A 1 75 ? 4.912 -4.809 -16.073 1.00 82.94 75 LYS A N 1
ATOM 606 C CA . LYS A 1 75 ? 5.032 -6.267 -16.148 1.00 82.94 75 LYS A CA 1
ATOM 607 C C . LYS A 1 75 ? 5.296 -6.881 -14.774 1.00 82.94 75 LYS A C 1
ATOM 609 O O . LYS A 1 75 ? 4.891 -8.012 -14.508 1.00 82.94 75 LYS A O 1
ATOM 614 N N . LEU A 1 76 ? 6.002 -6.149 -13.915 1.00 88.06 76 LEU A N 1
ATOM 615 C CA . LEU A 1 76 ? 6.530 -6.663 -12.656 1.00 88.06 76 LEU A CA 1
ATOM 616 C C . LEU A 1 76 ? 5.724 -6.230 -11.432 1.00 88.06 76 LEU A C 1
ATOM 618 O O . LEU A 1 76 ? 5.675 -6.992 -10.472 1.00 88.06 76 LEU A O 1
ATOM 622 N N . PHE A 1 77 ? 5.043 -5.083 -11.461 1.00 89.00 77 PHE A N 1
ATOM 623 C CA . PHE A 1 77 ? 4.235 -4.613 -10.332 1.00 89.00 77 PHE A CA 1
ATOM 624 C C . PHE A 1 77 ? 3.146 -5.608 -9.899 1.00 89.00 77 PHE A C 1
ATOM 626 O O . PHE A 1 77 ? 3.059 -5.884 -8.708 1.00 89.00 77 PHE A O 1
ATOM 633 N N . PRO A 1 78 ? 2.382 -6.260 -10.802 1.00 86.38 78 PRO A N 1
ATOM 634 C CA . PRO A 1 78 ? 1.393 -7.261 -10.396 1.00 86.38 78 PRO A CA 1
ATOM 635 C C . PRO A 1 78 ? 1.981 -8.430 -9.596 1.00 86.38 78 PRO A C 1
ATOM 637 O O . PRO A 1 78 ? 1.274 -9.033 -8.793 1.00 86.38 78 PRO A O 1
ATOM 640 N N . ARG A 1 79 ? 3.276 -8.736 -9.771 1.00 85.81 79 ARG A N 1
ATOM 641 C CA . ARG A 1 79 ? 3.964 -9.815 -9.041 1.00 85.81 79 ARG A CA 1
ATOM 642 C C . ARG A 1 79 ? 4.172 -9.492 -7.566 1.00 85.81 79 ARG A C 1
ATOM 644 O O . ARG A 1 79 ? 4.409 -10.400 -6.774 1.00 85.81 79 ARG A O 1
ATOM 651 N N . THR A 1 80 ? 4.105 -8.215 -7.205 1.00 91.06 80 THR A N 1
ATOM 652 C CA . THR A 1 80 ? 4.240 -7.758 -5.822 1.00 91.06 80 THR A CA 1
ATOM 653 C C . THR A 1 80 ? 2.887 -7.597 -5.139 1.00 91.06 80 THR A C 1
ATOM 655 O O . THR A 1 80 ? 2.847 -7.139 -4.006 1.00 91.06 80 THR A O 1
ATOM 658 N N . LEU A 1 81 ? 1.779 -7.974 -5.787 1.00 89.38 81 LEU A N 1
ATOM 659 C CA . LEU A 1 81 ? 0.429 -7.894 -5.232 1.00 89.38 81 LEU A CA 1
ATOM 660 C C . LEU A 1 81 ? -0.090 -9.288 -4.866 1.00 89.38 81 LEU A C 1
ATOM 662 O O . LEU A 1 81 ? 0.220 -10.274 -5.532 1.00 89.38 81 LEU A O 1
ATOM 666 N N . ARG A 1 82 ? -0.936 -9.376 -3.838 1.00 85.00 82 ARG A N 1
ATOM 667 C CA . ARG A 1 82 ? -1.698 -10.582 -3.473 1.00 85.00 82 ARG A CA 1
ATOM 668 C C . ARG A 1 82 ? -3.174 -10.238 -3.257 1.00 85.00 82 ARG A C 1
ATOM 670 O O . ARG A 1 82 ? -3.570 -9.078 -3.318 1.00 85.00 82 ARG A O 1
ATOM 677 N N . GLY A 1 83 ? -4.005 -11.266 -3.078 1.00 83.94 83 GLY A N 1
ATOM 678 C CA . GLY A 1 83 ? -5.396 -11.101 -2.643 1.00 83.94 83 GLY A CA 1
ATOM 679 C C . GLY A 1 83 ? -6.229 -10.154 -3.516 1.00 83.94 83 GLY A C 1
ATOM 680 O O . GLY A 1 83 ? -6.257 -10.276 -4.746 1.00 83.94 83 GLY A O 1
ATOM 681 N N . VAL A 1 84 ? -6.921 -9.210 -2.873 1.00 80.44 84 VAL A N 1
ATOM 682 C CA . VAL A 1 84 ? -7.806 -8.238 -3.535 1.00 80.44 84 VAL A CA 1
ATOM 683 C C . VAL A 1 84 ? -6.998 -7.260 -4.383 1.00 80.44 84 VAL A C 1
ATOM 685 O O . VAL A 1 84 ? -7.478 -6.831 -5.431 1.00 80.44 84 VAL A O 1
ATOM 688 N N . ALA A 1 85 ? -5.758 -6.954 -3.995 1.00 84.75 85 ALA A N 1
ATOM 689 C CA . ALA A 1 85 ? -4.868 -6.086 -4.762 1.00 84.75 85 ALA A CA 1
ATOM 690 C C . ALA A 1 85 ? -4.560 -6.652 -6.150 1.00 84.75 85 ALA A C 1
ATOM 692 O O . ALA A 1 85 ? -4.679 -5.958 -7.162 1.00 84.75 85 ALA A O 1
ATOM 693 N N . MET A 1 86 ? -4.256 -7.948 -6.206 1.00 83.62 86 MET A N 1
ATOM 694 C CA . MET A 1 86 ? -4.061 -8.654 -7.471 1.00 83.62 86 MET A CA 1
ATOM 695 C C . MET A 1 86 ? -5.357 -8.694 -8.296 1.00 83.62 86 MET A C 1
ATOM 697 O O . MET A 1 86 ? -5.336 -8.473 -9.505 1.00 83.62 86 MET A O 1
ATOM 701 N N . GLN A 1 87 ? -6.502 -8.949 -7.657 1.00 79.50 87 GLN A N 1
ATOM 702 C CA . GLN A 1 87 ? -7.790 -8.992 -8.357 1.00 79.50 87 GLN A CA 1
ATOM 703 C C . GLN A 1 87 ? -8.177 -7.633 -8.943 1.00 79.50 87 GLN A C 1
ATOM 705 O O . GLN A 1 87 ? -8.657 -7.585 -10.073 1.00 79.50 87 GLN A O 1
ATOM 710 N N . TRP A 1 88 ? -7.939 -6.547 -8.208 1.00 84.50 88 TRP A N 1
ATOM 711 C CA . TRP A 1 88 ? -8.172 -5.180 -8.663 1.00 84.50 88 TRP A CA 1
ATOM 712 C C . TRP A 1 88 ? -7.375 -4.854 -9.926 1.00 84.50 88 TRP A C 1
ATOM 714 O O . TRP A 1 88 ? -7.939 -4.278 -10.856 1.00 84.50 88 TRP A O 1
ATOM 724 N N . MET A 1 89 ? -6.114 -5.290 -10.010 1.00 81.25 89 MET A N 1
ATOM 725 C CA . MET A 1 89 ? -5.283 -5.082 -11.199 1.00 81.25 89 MET A C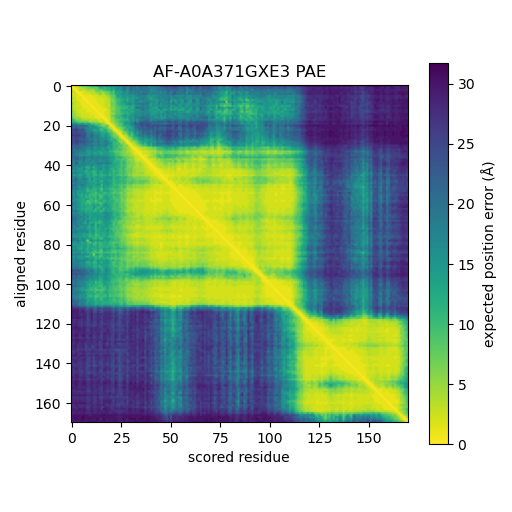A 1
ATOM 726 C C . MET A 1 89 ? -5.969 -5.619 -12.468 1.00 81.25 89 MET A C 1
ATOM 728 O O . MET A 1 89 ? -5.962 -4.970 -13.510 1.00 81.25 89 MET A O 1
ATOM 732 N N . ALA A 1 90 ? -6.651 -6.764 -12.364 1.00 75.62 90 ALA A N 1
ATOM 733 C CA . ALA A 1 90 ? -7.395 -7.364 -13.473 1.00 75.62 90 ALA A CA 1
ATOM 734 C C . ALA A 1 90 ? -8.718 -6.642 -13.815 1.00 75.62 90 ALA A C 1
ATOM 736 O O . ALA A 1 90 ? -9.350 -6.964 -14.821 1.00 75.62 90 ALA A O 1
ATOM 737 N N . THR A 1 91 ? -9.168 -5.694 -12.986 1.00 77.25 91 THR A N 1
ATOM 738 C CA . THR A 1 91 ? -10.387 -4.896 -13.223 1.00 77.25 91 THR A CA 1
ATOM 739 C C . THR A 1 91 ? -10.125 -3.564 -13.915 1.00 77.25 91 THR A C 1
ATOM 741 O O . THR A 1 91 ? -11.082 -2.908 -14.336 1.00 77.25 91 THR A O 1
ATOM 744 N N . LEU A 1 92 ? -8.855 -3.170 -14.040 1.00 75.81 92 LEU A N 1
ATOM 745 C CA . LEU A 1 92 ? -8.460 -1.900 -14.633 1.00 75.81 92 LEU A CA 1
ATOM 746 C C . LEU A 1 92 ? -8.914 -1.822 -16.101 1.00 75.81 92 LEU A C 1
ATOM 748 O O . LEU A 1 92 ? -8.719 -2.784 -16.851 1.00 75.81 92 LEU A O 1
ATOM 752 N N . PRO A 1 93 ? -9.532 -0.705 -16.530 1.00 69.06 93 PRO A N 1
ATOM 753 C CA . PRO A 1 93 ? -9.958 -0.551 -17.911 1.00 69.06 93 PRO A CA 1
ATOM 754 C C . PRO A 1 93 ? -8.776 -0.624 -18.883 1.00 69.06 93 PRO A C 1
ATOM 756 O O . PRO A 1 93 ? -7.697 -0.080 -18.644 1.00 69.06 93 PRO A O 1
ATOM 759 N N . ALA A 1 94 ? -8.999 -1.241 -20.040 1.00 62.78 94 ALA A N 1
ATOM 760 C CA . ALA A 1 94 ? -8.030 -1.190 -21.122 1.00 62.78 94 ALA A CA 1
ATOM 761 C C . ALA A 1 94 ? -7.734 0.275 -21.506 1.00 62.78 94 ALA A C 1
ATOM 763 O O . ALA A 1 94 ? -8.651 1.077 -21.679 1.00 62.78 94 ALA A O 1
ATOM 764 N N . ARG A 1 95 ? -6.449 0.610 -21.679 1.00 66.44 95 ARG A N 1
ATOM 765 C CA . ARG A 1 95 ? -5.934 1.937 -22.078 1.00 66.44 95 ARG A CA 1
ATOM 766 C C . ARG A 1 95 ? -6.134 3.072 -21.062 1.00 66.44 95 ARG A C 1
ATOM 768 O O . ARG A 1 95 ? -5.795 4.207 -21.386 1.00 66.44 95 ARG A O 1
ATOM 775 N N . SER A 1 96 ? -6.629 2.806 -19.848 1.00 66.81 96 SER A N 1
ATOM 776 C CA . SER A 1 96 ? -6.742 3.848 -18.810 1.00 66.81 96 SER A CA 1
ATOM 777 C C . SER A 1 96 ? -5.417 4.181 -18.125 1.00 66.81 96 SER A C 1
ATOM 779 O O . SER A 1 96 ? -5.367 5.089 -17.304 1.00 66.81 96 SER A O 1
ATOM 781 N N . ILE A 1 97 ? -4.362 3.427 -18.424 1.00 69.38 97 ILE A N 1
ATOM 782 C CA . ILE A 1 97 ? -3.058 3.533 -17.785 1.00 69.38 97 ILE A CA 1
ATOM 783 C C . ILE A 1 97 ? -2.011 3.571 -18.896 1.00 69.38 97 ILE A C 1
ATOM 785 O O . ILE A 1 97 ? -1.895 2.612 -19.662 1.00 69.38 97 ILE A O 1
ATOM 789 N N . GLN A 1 98 ? -1.310 4.699 -19.023 1.00 71.19 98 GLN A N 1
ATOM 790 C CA . GLN A 1 98 ? -0.331 4.938 -20.090 1.00 71.19 98 GLN A CA 1
ATOM 791 C C . GLN A 1 98 ? 1.092 5.009 -19.534 1.00 71.19 98 GLN A C 1
ATOM 793 O O . GLN A 1 98 ? 2.016 4.465 -20.136 1.00 71.19 98 GLN A O 1
ATOM 798 N N . THR A 1 99 ? 1.257 5.551 -18.328 1.00 80.12 99 THR A N 1
ATOM 799 C CA . THR A 1 99 ? 2.521 5.593 -17.573 1.00 80.12 99 THR A CA 1
ATOM 800 C C . THR A 1 99 ? 2.455 4.816 -16.256 1.00 80.12 99 THR A C 1
ATOM 802 O O . THR A 1 99 ? 1.381 4.651 -15.667 1.00 80.12 99 THR A O 1
ATOM 805 N N . PHE A 1 100 ? 3.603 4.350 -15.747 1.00 84.00 100 PHE A N 1
ATOM 806 C CA . PHE A 1 100 ? 3.618 3.686 -14.436 1.00 84.00 100 PHE A CA 1
ATOM 807 C C . PHE A 1 100 ? 3.057 4.609 -13.342 1.00 84.00 100 PHE A C 1
ATOM 809 O O . PHE A 1 100 ? 2.433 4.147 -12.390 1.00 84.00 100 PHE A O 1
ATOM 816 N N . ASN A 1 101 ? 3.207 5.923 -13.515 1.00 85.19 101 ASN A N 1
ATOM 817 C CA . ASN A 1 101 ? 2.614 6.926 -12.644 1.00 85.19 101 ASN A CA 1
ATOM 818 C C . ASN A 1 101 ? 1.073 6.860 -12.615 1.00 85.19 101 ASN A C 1
ATOM 820 O O . ASN A 1 101 ? 0.480 6.988 -11.546 1.00 85.19 101 ASN A O 1
ATOM 824 N N . ASP A 1 102 ? 0.410 6.592 -13.743 1.00 84.69 102 ASP A N 1
ATOM 825 C CA . ASP A 1 102 ? -1.050 6.413 -13.789 1.00 84.69 102 ASP A CA 1
ATOM 826 C C . ASP A 1 102 ? -1.487 5.184 -12.980 1.00 84.69 102 ASP A C 1
ATOM 828 O O . ASP A 1 102 ? -2.488 5.222 -12.256 1.00 84.69 102 ASP A O 1
ATOM 832 N N . LEU A 1 103 ? -0.705 4.100 -13.053 1.00 86.75 103 LEU A N 1
ATOM 833 C CA . LEU A 1 103 ? -0.944 2.886 -12.272 1.00 86.75 103 LEU A CA 1
ATOM 834 C C . LEU A 1 103 ? -0.721 3.136 -10.785 1.00 86.75 103 LEU A C 1
ATOM 836 O O . LEU A 1 103 ? -1.564 2.761 -9.975 1.00 86.75 103 LEU A O 1
ATOM 840 N N . ALA A 1 104 ? 0.386 3.786 -10.436 1.00 89.00 104 ALA A N 1
ATOM 841 C CA . ALA A 1 104 ? 0.725 4.152 -9.070 1.00 89.00 104 ALA A CA 1
ATOM 842 C C . ALA A 1 104 ? -0.378 5.009 -8.430 1.00 89.00 104 ALA A C 1
ATOM 844 O O . ALA A 1 104 ? -0.844 4.703 -7.334 1.00 89.00 104 ALA A O 1
ATOM 845 N N . ASN A 1 105 ? -0.867 6.024 -9.147 1.00 88.00 105 ASN A N 1
ATOM 846 C CA . ASN A 1 105 ? -1.968 6.871 -8.691 1.00 88.00 105 ASN A CA 1
ATOM 847 C C . ASN A 1 105 ? -3.273 6.087 -8.537 1.00 88.00 105 ASN A C 1
ATOM 849 O O . ASN A 1 105 ? -3.985 6.269 -7.550 1.00 88.00 105 ASN A O 1
ATOM 853 N N . SER A 1 106 ? -3.578 5.193 -9.479 1.00 87.19 106 SER A N 1
ATOM 854 C CA . SER A 1 106 ? -4.768 4.338 -9.406 1.00 87.19 106 SER A CA 1
ATOM 855 C C . SER A 1 106 ? -4.695 3.373 -8.220 1.00 87.19 106 SER A C 1
ATOM 857 O O . SER A 1 106 ? -5.682 3.206 -7.508 1.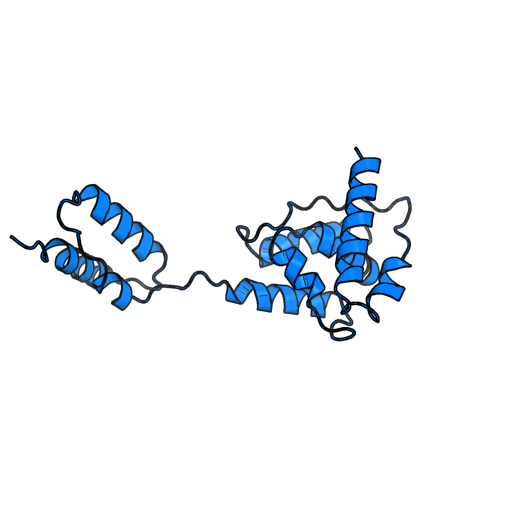00 87.19 106 SER A O 1
ATOM 859 N N . PHE A 1 107 ? -3.523 2.785 -7.966 1.00 89.00 107 PHE A N 1
ATOM 860 C CA . PHE A 1 107 ? -3.266 1.900 -6.829 1.00 89.00 107 PHE A CA 1
ATOM 861 C C . PHE A 1 107 ? -3.441 2.646 -5.508 1.00 89.00 107 PHE A C 1
ATOM 863 O O . PHE A 1 107 ? -4.222 2.230 -4.653 1.00 89.00 107 PHE A O 1
ATOM 870 N N . VAL A 1 108 ? -2.792 3.803 -5.366 1.00 88.75 108 VAL A N 1
ATOM 871 C CA . VAL A 1 108 ? -2.959 4.651 -4.185 1.00 88.75 108 VAL A CA 1
ATOM 872 C C . VAL A 1 108 ? -4.420 5.061 -4.031 1.00 88.75 108 VAL A C 1
ATOM 874 O O . VAL A 1 108 ? -4.951 4.932 -2.945 1.00 88.75 108 VAL A O 1
ATOM 877 N N . SER A 1 109 ? -5.128 5.483 -5.076 1.00 86.31 109 SER A N 1
ATOM 878 C CA . SER A 1 109 ? -6.547 5.854 -4.960 1.00 86.31 109 SER A CA 1
ATOM 879 C C . SER A 1 109 ? -7.432 4.683 -4.501 1.00 86.31 109 SER A C 1
ATOM 881 O O . SER A 1 109 ? -8.256 4.833 -3.590 1.00 86.31 109 SER A O 1
ATOM 883 N N . GLN A 1 110 ? -7.221 3.497 -5.075 1.00 85.12 110 GLN A N 1
ATOM 884 C CA . GLN A 1 110 ? -7.982 2.291 -4.757 1.00 85.12 110 GLN A CA 1
ATOM 885 C C . GLN A 1 110 ? -7.777 1.828 -3.313 1.00 85.12 110 GLN A C 1
ATOM 887 O O . GLN A 1 110 ? -8.724 1.368 -2.675 1.00 85.12 110 GLN A O 1
ATOM 892 N N . PHE A 1 111 ? -6.549 1.911 -2.804 1.00 81.56 111 PHE A N 1
ATOM 893 C CA . PHE A 1 111 ? -6.204 1.314 -1.516 1.00 81.56 111 PHE A CA 1
ATOM 894 C C . PHE A 1 111 ? -5.977 2.341 -0.400 1.00 81.56 111 PHE A C 1
ATOM 896 O O . PHE A 1 111 ? -6.191 2.029 0.767 1.00 81.56 111 PHE A O 1
ATOM 903 N N . ALA A 1 112 ? -5.739 3.614 -0.724 1.00 74.00 112 ALA A N 1
ATOM 904 C CA . ALA A 1 112 ? -5.842 4.716 0.236 1.00 74.00 112 ALA A CA 1
ATOM 905 C C . ALA A 1 112 ? -7.298 5.004 0.630 1.00 74.00 112 ALA A C 1
ATOM 907 O O . ALA A 1 112 ? -7.533 5.644 1.651 1.00 74.00 112 ALA A O 1
ATOM 908 N N . THR A 1 113 ? -8.294 4.535 -0.134 1.00 53.97 113 THR A N 1
ATOM 909 C CA . THR A 1 113 ? -9.711 4.579 0.275 1.00 53.97 113 THR A CA 1
ATOM 910 C C . THR A 1 113 ? -10.099 3.449 1.226 1.00 53.97 113 THR A C 1
ATOM 912 O O . THR A 1 113 ? -11.056 3.618 1.979 1.00 53.97 113 THR A O 1
ATOM 915 N N . LYS A 1 114 ? -9.275 2.396 1.356 1.00 52.84 114 LYS A N 1
ATOM 916 C CA . LYS A 1 114 ? -9.207 1.591 2.589 1.00 52.84 114 LYS A CA 1
ATOM 917 C C . LYS A 1 114 ? -8.427 2.328 3.687 1.00 52.84 114 LYS A C 1
ATOM 919 O O . LYS A 1 114 ? -7.740 1.710 4.496 1.00 52.84 114 LYS A O 1
ATOM 924 N N . LYS A 1 115 ? -8.572 3.659 3.760 1.00 49.62 115 LYS A N 1
ATOM 925 C CA . LYS A 1 115 ? -8.444 4.385 5.022 1.00 49.62 115 LYS A CA 1
ATOM 926 C C . LYS A 1 115 ? -9.207 3.554 6.032 1.00 49.62 115 LYS A C 1
ATOM 928 O O . LYS A 1 115 ? -10.412 3.349 5.870 1.00 49.62 115 LYS A O 1
ATOM 933 N N . VAL A 1 116 ? -8.497 3.057 7.037 1.00 53.25 116 VAL A N 1
ATOM 934 C CA . VAL A 1 116 ? -9.136 2.585 8.254 1.00 53.25 116 VAL A CA 1
ATOM 935 C C . VAL A 1 116 ? -10.210 3.612 8.571 1.00 53.25 116 VAL A C 1
ATOM 937 O O . VAL A 1 116 ? -9.891 4.804 8.612 1.00 53.25 116 VAL A O 1
ATOM 940 N N . LYS A 1 117 ? -11.482 3.195 8.610 1.00 52.09 117 LYS A N 1
ATOM 941 C CA . LYS A 1 117 ? -12.577 4.105 8.943 1.00 52.09 117 LYS A CA 1
ATOM 942 C C . LYS A 1 117 ? -12.181 4.741 10.263 1.00 52.09 117 LYS A C 1
ATOM 944 O O . LYS A 1 117 ? -12.218 4.073 11.291 1.00 52.09 117 LYS A O 1
ATOM 949 N N . LYS A 1 118 ? -11.728 5.991 10.205 1.00 63.66 118 LYS A N 1
ATOM 950 C CA . LYS A 1 118 ? -11.421 6.732 11.408 1.00 63.66 118 LYS A CA 1
ATOM 951 C C . LYS A 1 118 ? -12.752 6.930 12.099 1.00 63.66 118 LYS A C 1
ATOM 953 O O . LYS A 1 118 ? -13.689 7.445 11.482 1.00 63.66 118 LYS A O 1
ATOM 958 N N . LEU A 1 119 ? -12.849 6.408 13.308 1.00 72.88 119 LEU A N 1
ATOM 959 C CA . LEU A 1 119 ? -14.034 6.581 14.119 1.00 72.88 119 LEU A CA 1
ATOM 960 C C . LEU A 1 119 ? -14.112 8.058 14.507 1.00 72.88 119 LEU A C 1
ATOM 962 O O . LEU A 1 119 ? -13.098 8.727 14.717 1.00 72.88 119 LEU A O 1
ATOM 966 N N . LYS A 1 120 ? -15.319 8.598 14.560 1.00 81.75 120 LYS A N 1
ATOM 967 C CA . LYS A 1 120 ? -15.574 9.885 15.193 1.00 81.75 120 LYS A CA 1
ATOM 968 C C . LYS A 1 120 ? -15.569 9.691 16.703 1.00 81.75 120 LYS A C 1
ATOM 970 O O . LYS A 1 120 ? -15.858 8.609 17.204 1.00 81.75 120 LYS A O 1
ATOM 975 N N . VAL A 1 121 ? -15.336 10.775 17.438 1.00 82.38 121 VAL A N 1
ATOM 976 C CA . VAL A 1 121 ? -15.504 10.794 18.901 1.00 82.38 121 VAL A CA 1
ATOM 977 C C . VAL A 1 121 ? -16.908 10.313 19.302 1.00 82.38 121 VAL A C 1
ATOM 979 O O . VAL A 1 121 ? -17.058 9.638 20.314 1.00 82.38 121 VAL A O 1
ATOM 982 N N . GLU A 1 122 ? -17.918 10.616 18.481 1.00 85.88 122 GLU A N 1
ATOM 983 C CA . GLU A 1 122 ? -19.306 10.158 18.632 1.00 85.88 122 GLU A CA 1
ATOM 984 C C . GLU A 1 122 ? -19.427 8.625 18.650 1.00 85.88 122 GLU A C 1
ATOM 986 O O . GLU A 1 122 ? -20.158 8.098 19.481 1.00 85.88 122 GLU A O 1
ATOM 991 N N . ASP A 1 123 ? -18.643 7.909 17.837 1.00 87.00 123 ASP A N 1
ATOM 992 C CA . ASP A 1 123 ? -18.718 6.446 17.727 1.00 87.00 123 ASP A CA 1
ATOM 993 C C . ASP A 1 123 ? -18.244 5.741 19.016 1.00 87.00 123 ASP A C 1
ATOM 995 O O . ASP A 1 123 ? -18.608 4.596 19.278 1.00 87.00 123 ASP A O 1
ATOM 999 N N . LEU A 1 124 ? -17.448 6.415 19.862 1.00 89.38 124 LEU A N 1
ATOM 1000 C CA . LEU A 1 124 ? -17.057 5.879 21.173 1.00 89.38 124 LEU A CA 1
ATOM 1001 C C . LEU A 1 124 ? -18.223 5.857 22.167 1.00 89.38 124 LEU A C 1
ATOM 1003 O O . LEU A 1 124 ? -18.197 5.068 23.108 1.00 89.38 124 LEU A O 1
ATOM 1007 N N . PHE A 1 125 ? -19.239 6.707 21.978 1.00 90.00 125 PHE A N 1
ATOM 1008 C CA . PHE A 1 125 ? -20.411 6.762 22.859 1.00 90.00 125 PHE A CA 1
ATOM 1009 C C . PHE A 1 125 ? -21.398 5.616 22.632 1.00 90.00 125 PHE A C 1
ATOM 1011 O O . PHE A 1 125 ? -22.299 5.452 23.460 1.00 90.00 125 PHE A O 1
ATOM 1018 N N . ASP A 1 126 ? -21.217 4.857 21.552 1.00 90.12 126 ASP A N 1
ATOM 1019 C CA . ASP A 1 126 ? -22.007 3.672 21.208 1.00 90.12 126 ASP A CA 1
ATOM 1020 C C . ASP A 1 126 ? -21.359 2.375 21.730 1.00 90.12 126 ASP A C 1
ATOM 1022 O O . ASP A 1 126 ? -21.911 1.282 21.596 1.00 90.12 126 ASP A O 1
ATOM 1026 N N . ILE A 1 127 ? -20.165 2.470 22.329 1.00 90.44 127 ILE A N 1
ATOM 1027 C CA . ILE A 1 127 ? -19.476 1.330 22.933 1.00 90.44 127 ILE A CA 1
ATOM 1028 C C . ILE A 1 127 ? -19.924 1.211 24.383 1.00 90.44 127 ILE A C 1
ATOM 1030 O O . ILE A 1 127 ? -19.419 1.896 25.268 1.00 90.44 127 ILE A O 1
ATOM 1034 N N . GLU A 1 128 ? -20.844 0.288 24.626 1.00 92.31 128 GLU A N 1
ATOM 1035 C CA . GLU A 1 128 ? -21.365 -0.013 25.958 1.00 92.31 128 GLU A CA 1
ATOM 1036 C C . GLU A 1 128 ? -20.805 -1.340 26.484 1.00 92.31 128 GLU A C 1
ATOM 1038 O O . GLU A 1 128 ? -20.483 -2.268 25.722 1.00 92.31 128 GLU A O 1
ATOM 1043 N N . GLN A 1 129 ? -20.663 -1.432 27.807 1.00 91.75 129 GLN A N 1
ATOM 1044 C CA . GLN A 1 129 ? -20.302 -2.669 28.483 1.00 91.75 129 GLN A CA 1
ATOM 1045 C C . GLN A 1 129 ? -21.473 -3.649 28.386 1.00 91.75 129 GLN A C 1
ATOM 1047 O O . GLN A 1 129 ? -22.550 -3.418 28.932 1.00 91.75 129 GLN A O 1
ATOM 1052 N N . ALA A 1 130 ? -21.261 -4.779 27.713 1.00 90.06 130 ALA A N 1
ATOM 1053 C CA . ALA A 1 130 ? -22.329 -5.751 27.522 1.00 90.06 130 ALA A CA 1
ATOM 1054 C C . ALA A 1 130 ? -22.696 -6.461 28.839 1.00 90.06 130 ALA A C 1
ATOM 1056 O O . ALA A 1 130 ? -21.883 -6.602 29.759 1.00 90.06 130 ALA A O 1
ATOM 1057 N N . ARG A 1 131 ? -23.926 -6.982 28.928 1.00 87.88 131 ARG A N 1
ATOM 1058 C CA . ARG A 1 131 ? -24.380 -7.743 30.102 1.00 87.88 131 ARG A CA 1
ATOM 1059 C C . ARG A 1 131 ? -23.497 -8.977 30.316 1.00 87.88 131 ARG A C 1
ATOM 1061 O O . ARG A 1 131 ? -23.404 -9.838 29.447 1.00 87.88 131 ARG A O 1
ATOM 1068 N N . GLY A 1 132 ? -22.870 -9.070 31.488 1.00 87.69 132 GLY A N 1
ATOM 1069 C CA . GLY A 1 132 ? -21.938 -10.154 31.823 1.00 87.69 132 GLY A CA 1
ATOM 1070 C C . GLY A 1 132 ? -20.520 -9.972 31.269 1.00 87.69 132 GLY A C 1
ATOM 1071 O O . GLY A 1 132 ? -19.654 -10.804 31.535 1.00 87.69 132 GLY A O 1
ATOM 1072 N N . GLU A 1 133 ? -20.242 -8.886 30.546 1.00 90.12 133 GLU A N 1
ATOM 1073 C CA . GLU A 1 133 ? -18.887 -8.545 30.132 1.00 90.12 133 GLU A CA 1
ATOM 1074 C C . GLU A 1 133 ? -18.077 -8.013 31.321 1.00 90.12 133 GLU A C 1
ATOM 1076 O O . GLU A 1 133 ? -18.531 -7.158 32.083 1.00 90.12 133 GLU A O 1
ATOM 1081 N N . SER A 1 134 ? -16.841 -8.491 31.478 1.00 91.88 134 SER A N 1
ATOM 1082 C CA . SER A 1 134 ? -15.923 -7.935 32.476 1.00 91.88 134 SER A CA 1
ATOM 1083 C C . SER A 1 134 ? -15.450 -6.531 32.085 1.00 91.88 134 SER A C 1
ATOM 1085 O O . SER A 1 134 ? -15.218 -6.249 30.910 1.00 91.88 134 SER A O 1
ATOM 1087 N N . LEU A 1 135 ? -15.184 -5.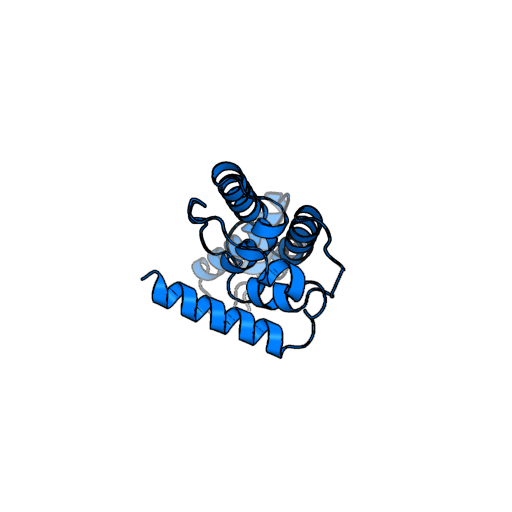675 33.075 1.00 90.06 135 LEU A N 1
ATOM 1088 C CA . LEU A 1 135 ? -14.675 -4.321 32.826 1.00 90.06 135 LEU A CA 1
ATOM 1089 C C . LEU A 1 135 ? -13.366 -4.324 32.013 1.00 90.06 135 LEU A C 1
ATOM 1091 O O . LEU A 1 135 ? -13.144 -3.450 31.184 1.00 90.06 135 LEU A O 1
ATOM 1095 N N . LYS A 1 136 ? -12.514 -5.339 32.213 1.00 90.81 136 LYS A N 1
ATOM 1096 C CA . LYS A 1 136 ? -11.265 -5.516 31.459 1.00 90.81 136 LYS A CA 1
ATOM 1097 C C . LYS A 1 136 ? -11.520 -5.784 29.972 1.00 90.81 136 LYS A C 1
ATOM 1099 O O . LYS A 1 136 ? -10.808 -5.241 29.134 1.00 90.81 136 LYS A O 1
ATOM 1104 N N . SER A 1 137 ? -12.516 -6.616 29.654 1.00 89.38 137 SER A N 1
ATOM 1105 C CA . SER A 1 137 ? -12.919 -6.900 28.269 1.00 89.38 137 SER A CA 1
ATOM 1106 C C . SER A 1 137 ? -13.488 -5.652 27.601 1.00 89.38 137 SER A C 1
ATOM 1108 O O . SER A 1 137 ? -13.058 -5.290 26.508 1.00 89.38 137 SER A O 1
ATOM 1110 N N . TYR A 1 138 ? -14.368 -4.940 28.305 1.00 92.94 138 TYR A N 1
ATOM 1111 C CA . TYR A 1 138 ? -14.924 -3.676 27.833 1.00 92.94 138 TYR A CA 1
ATOM 1112 C C . TYR A 1 138 ? -13.829 -2.640 27.554 1.00 92.94 138 TYR A C 1
ATOM 1114 O O . TYR A 1 138 ? -13.754 -2.108 26.449 1.00 92.94 138 TYR A O 1
ATOM 1122 N N . LEU A 1 139 ? -12.916 -2.419 28.508 1.00 91.81 139 LEU A N 1
ATOM 1123 C CA . LEU A 1 139 ? -11.801 -1.481 28.358 1.00 91.81 139 LEU A CA 1
ATOM 1124 C C . LEU A 1 139 ? -10.914 -1.830 27.156 1.00 91.81 139 LEU A C 1
ATOM 1126 O O . LEU A 1 139 ? -10.463 -0.934 26.449 1.00 91.81 139 LEU A O 1
ATOM 1130 N N . ALA A 1 140 ? -10.680 -3.118 26.891 1.00 89.38 140 ALA A N 1
ATOM 1131 C CA . ALA A 1 140 ? -9.923 -3.545 25.718 1.00 89.38 140 ALA A CA 1
ATOM 1132 C C . ALA A 1 140 ? -10.643 -3.185 24.406 1.00 89.38 140 ALA A C 1
ATOM 1134 O O . ALA A 1 140 ? -10.008 -2.657 23.494 1.00 89.38 140 ALA A O 1
ATOM 1135 N N . ARG A 1 141 ? -11.964 -3.408 24.314 1.00 93.44 141 ARG A N 1
ATOM 1136 C CA . 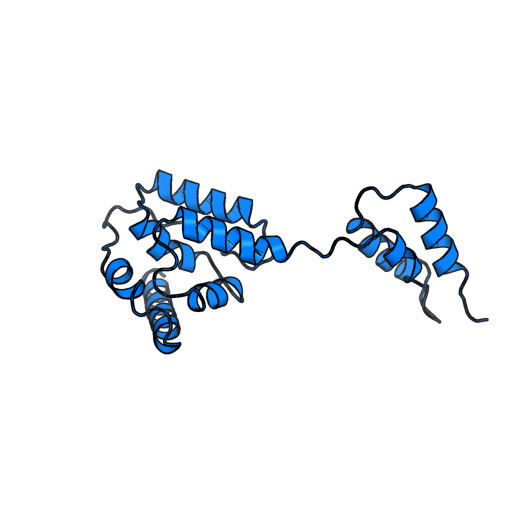ARG A 1 141 ? -12.762 -3.005 23.139 1.00 93.44 141 ARG A CA 1
ATOM 1137 C C . ARG A 1 141 ? -12.779 -1.488 22.962 1.00 93.44 141 ARG A C 1
ATOM 1139 O O . ARG A 1 141 ? -12.542 -1.005 21.859 1.00 93.44 141 ARG A O 1
ATOM 1146 N N . PHE A 1 142 ? -13.003 -0.756 24.050 1.00 90.62 142 PHE A N 1
ATOM 1147 C CA . PHE A 1 142 ? -13.040 0.703 24.056 1.00 90.62 142 PHE A CA 1
ATOM 1148 C C . PHE A 1 142 ? -11.698 1.309 23.616 1.00 90.62 142 PHE A C 1
ATOM 1150 O O . PHE A 1 142 ? -11.665 2.144 22.717 1.00 90.62 142 PHE A O 1
ATOM 1157 N N . ASN A 1 143 ? -10.577 0.828 24.165 1.00 88.56 143 ASN A N 1
ATOM 1158 C CA . ASN A 1 143 ? -9.240 1.280 23.769 1.00 88.56 143 ASN A CA 1
ATOM 1159 C C . ASN A 1 143 ? -8.930 0.956 22.305 1.00 88.56 143 ASN A C 1
ATOM 1161 O O . ASN A 1 143 ? -8.382 1.799 21.600 1.00 88.56 143 ASN A O 1
ATOM 1165 N N . ASN A 1 144 ? -9.311 -0.234 21.830 1.00 87.25 144 ASN A N 1
ATOM 1166 C CA . ASN A 1 144 ? -9.128 -0.600 20.427 1.00 87.25 144 ASN A CA 1
ATOM 1167 C C . ASN A 1 144 ? -9.890 0.337 19.486 1.00 87.25 144 ASN A C 1
ATOM 1169 O O . ASN A 1 144 ? -9.376 0.650 18.420 1.00 87.25 144 ASN A O 1
ATOM 1173 N N . ALA A 1 145 ? -11.083 0.799 19.862 1.00 86.31 145 ALA A N 1
ATOM 1174 C CA . ALA A 1 145 ? -11.825 1.786 19.085 1.00 86.31 145 ALA A CA 1
ATOM 1175 C C . ALA A 1 145 ? -11.199 3.189 19.169 1.00 86.31 145 ALA A C 1
ATOM 1177 O O . ALA A 1 145 ? -11.076 3.866 18.152 1.00 86.31 145 ALA A O 1
ATOM 1178 N N . ALA A 1 146 ? -10.744 3.604 20.355 1.00 85.75 146 ALA A N 1
ATOM 1179 C CA . ALA A 1 146 ? -10.143 4.919 20.579 1.00 85.75 146 ALA A CA 1
ATOM 1180 C C . ALA A 1 146 ? -8.868 5.159 19.752 1.00 85.75 146 ALA A C 1
ATOM 1182 O O . ALA A 1 146 ? -8.627 6.285 19.329 1.00 85.75 146 ALA A O 1
ATOM 1183 N N . VAL A 1 147 ? -8.089 4.108 19.458 1.00 83.62 147 VAL A N 1
ATOM 1184 C CA . VAL A 1 147 ? -6.906 4.174 18.570 1.00 83.62 147 VAL A CA 1
ATOM 1185 C C . VAL A 1 147 ? -7.256 4.667 17.159 1.00 83.62 147 VAL A C 1
ATOM 1187 O O . VAL A 1 147 ? -6.402 5.222 16.471 1.00 83.62 147 VAL A O 1
ATOM 1190 N N . TRP A 1 148 ? -8.505 4.495 16.727 1.00 81.12 148 TRP A N 1
ATOM 1191 C CA . TRP A 1 148 ? -8.961 4.880 15.393 1.00 81.12 148 TRP A CA 1
ATOM 1192 C C . TRP A 1 148 ? -9.632 6.259 15.340 1.00 81.12 148 TRP A C 1
ATOM 1194 O O . TRP A 1 148 ? -10.135 6.625 14.278 1.00 81.12 148 TRP A O 1
ATOM 1204 N N . VAL A 1 149 ? -9.652 7.023 16.439 1.00 81.94 149 VAL A N 1
ATOM 1205 C CA . VAL A 1 149 ? -10.240 8.373 16.501 1.00 81.94 149 VAL A CA 1
ATOM 1206 C C . VAL A 1 149 ? -9.153 9.442 16.360 1.00 81.94 149 VAL A C 1
ATOM 1208 O O . VAL A 1 149 ? -8.163 9.426 17.086 1.00 81.94 149 VAL A O 1
ATOM 1211 N N . ASP A 1 150 ? -9.347 10.397 15.445 1.00 73.94 150 ASP A N 1
ATOM 1212 C CA . ASP A 1 150 ? -8.468 11.570 15.320 1.00 73.94 150 ASP A CA 1
ATOM 1213 C C . ASP A 1 150 ? -8.780 12.620 16.400 1.00 73.94 150 ASP A C 1
ATOM 1215 O O . ASP A 1 150 ? -9.947 12.870 16.696 1.00 73.94 150 ASP A O 1
ATOM 1219 N N . ASP A 1 151 ? -7.736 13.272 16.928 1.00 72.31 151 ASP A N 1
ATOM 1220 C CA . ASP A 1 151 ? -7.824 14.426 17.847 1.00 72.31 151 ASP A CA 1
ATOM 1221 C C . ASP A 1 151 ? -8.722 14.185 19.079 1.00 72.31 151 ASP A C 1
ATOM 1223 O O . ASP A 1 151 ? -9.570 14.993 19.462 1.00 72.31 151 ASP A O 1
ATOM 1227 N N . LEU A 1 152 ? -8.567 13.006 19.690 1.00 78.50 152 LEU A N 1
ATOM 1228 C CA . LEU A 1 152 ? -9.370 12.597 20.834 1.00 78.50 152 LEU A CA 1
ATOM 1229 C C . LEU A 1 152 ? -8.977 13.372 22.100 1.00 78.50 152 LEU A C 1
ATOM 1231 O O . LEU A 1 152 ? -7.996 13.054 22.773 1.00 78.50 152 LEU A O 1
ATOM 1235 N N . ASP A 1 153 ? -9.789 14.363 22.459 1.00 84.38 153 ASP A N 1
ATOM 1236 C CA . ASP A 1 153 ? -9.667 15.088 23.724 1.00 84.38 153 ASP A CA 1
ATOM 1237 C C . ASP A 1 153 ? -9.952 14.148 24.914 1.00 84.38 153 ASP A C 1
ATOM 1239 O O . ASP A 1 153 ? -10.978 13.457 24.985 1.00 84.38 153 ASP A O 1
ATOM 1243 N N . GLN A 1 154 ? -9.032 14.149 25.885 1.00 84.75 154 GLN A N 1
ATOM 1244 C CA . GLN A 1 154 ? -9.086 13.352 27.111 1.00 84.75 154 GLN A CA 1
ATOM 1245 C C . GLN A 1 154 ? -10.421 13.500 27.860 1.00 84.75 154 GLN A C 1
ATOM 1247 O O . GLN A 1 154 ? -10.922 12.537 28.445 1.00 84.75 154 GLN A O 1
ATOM 1252 N N . LYS A 1 155 ? -11.040 14.683 27.820 1.00 86.00 155 LYS A N 1
ATOM 1253 C CA . LYS A 1 155 ? -12.350 14.939 28.426 1.00 86.00 155 LYS A CA 1
ATOM 1254 C C . LYS A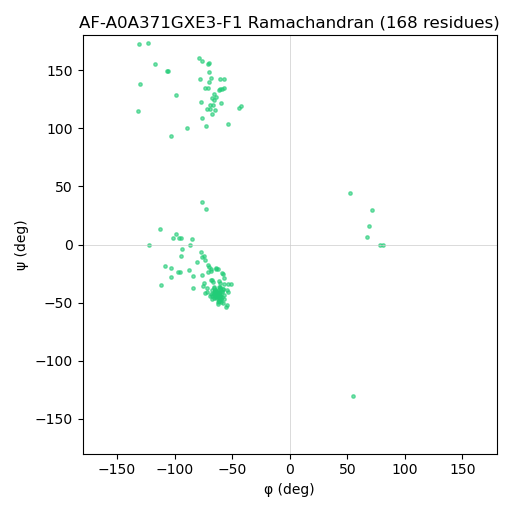 1 155 ? -13.458 14.128 27.755 1.00 86.00 155 LYS A C 1
ATOM 1256 O O . LYS A 1 155 ? -14.340 13.617 28.446 1.00 86.00 155 LYS A O 1
ATOM 1261 N N . PHE A 1 156 ? -13.425 13.998 26.431 1.00 86.06 156 PHE A N 1
ATOM 1262 C CA . PHE A 1 156 ? -14.398 13.198 25.686 1.00 86.06 156 PHE A CA 1
ATOM 1263 C C . PHE A 1 156 ? -14.134 11.702 25.836 1.00 86.06 156 PHE A C 1
ATOM 1265 O O . PHE A 1 156 ? -15.094 10.950 25.984 1.00 86.06 156 PHE A O 1
ATOM 1272 N N . PHE A 1 157 ? -12.864 11.288 25.909 1.00 88.00 157 PHE A N 1
ATOM 1273 C CA . PHE A 1 157 ? -12.488 9.905 26.218 1.00 88.00 157 PHE A CA 1
ATOM 1274 C C . PHE A 1 157 ? -13.103 9.440 27.544 1.00 88.00 157 PHE A C 1
ATOM 1276 O O . PHE A 1 157 ? -13.811 8.435 27.583 1.00 88.00 157 PHE A O 1
ATOM 1283 N N . VAL A 1 158 ? -12.886 10.202 28.624 1.00 89.12 158 VAL A N 1
ATOM 1284 C CA . VAL A 1 158 ? -13.418 9.863 29.955 1.00 89.12 158 VAL A CA 1
ATOM 1285 C C . VAL A 1 158 ? -14.945 9.858 29.944 1.00 89.12 158 VAL A C 1
ATOM 1287 O O . VAL A 1 158 ? -15.558 8.942 30.484 1.00 89.12 158 VAL A O 1
ATOM 1290 N N . LYS A 1 159 ? -15.573 10.840 29.287 1.00 89.81 159 LYS A N 1
ATOM 1291 C CA . LYS A 1 159 ? -17.036 10.938 29.222 1.00 89.81 159 LYS A CA 1
ATOM 1292 C C . LYS A 1 159 ? -17.675 9.760 28.478 1.00 89.81 159 LYS A C 1
ATOM 1294 O O . LYS A 1 159 ? -18.672 9.225 28.956 1.00 89.81 159 LYS A O 1
ATOM 1299 N N . ALA A 1 160 ? -17.121 9.365 27.332 1.00 90.25 160 ALA A N 1
ATOM 1300 C CA . ALA A 1 160 ? -17.609 8.221 26.564 1.00 90.25 160 ALA A CA 1
ATOM 1301 C C . ALA A 1 160 ? -17.399 6.906 27.330 1.00 90.25 160 ALA A C 1
ATOM 1303 O O . ALA A 1 160 ? -18.328 6.109 27.440 1.00 90.25 160 ALA A O 1
ATOM 1304 N N . PHE A 1 161 ? -16.226 6.730 27.952 1.00 90.50 161 PHE A N 1
ATOM 1305 C CA . PHE A 1 161 ? -15.927 5.546 28.757 1.00 90.50 161 PHE A CA 1
ATOM 1306 C C . PHE A 1 161 ? -16.888 5.388 29.942 1.00 90.50 161 PHE A C 1
ATOM 1308 O O . PHE A 1 161 ? -17.423 4.297 30.147 1.00 90.50 161 PHE A O 1
ATOM 1315 N N . SER A 1 162 ? -17.113 6.465 30.706 1.00 88.88 162 SER A N 1
ATOM 1316 C CA . SER A 1 162 ? -18.022 6.466 31.857 1.00 88.88 162 SER A CA 1
ATOM 1317 C C . SER A 1 162 ? -19.454 6.149 31.446 1.00 88.88 162 SER A C 1
ATOM 1319 O O . SER A 1 162 ? -20.058 5.273 32.056 1.00 88.88 162 SER A O 1
ATOM 1321 N N . LYS A 1 163 ? -19.963 6.768 30.368 1.00 91.25 163 LYS A N 1
ATOM 1322 C CA . LYS A 1 163 ? -21.306 6.475 29.843 1.00 91.25 163 LYS A CA 1
ATOM 1323 C C . LYS A 1 163 ? -21.471 4.977 29.555 1.00 91.25 163 LYS A C 1
ATOM 1325 O O . LYS A 1 163 ? -22.396 4.359 30.069 1.00 91.25 163 LYS A O 1
ATOM 1330 N N . GLY A 1 164 ? -20.548 4.383 28.796 1.00 86.56 164 GLY A N 1
ATOM 1331 C CA . GLY A 1 164 ? -20.636 2.967 28.426 1.00 86.56 164 GLY A CA 1
ATOM 1332 C C . GLY A 1 164 ? -20.441 1.988 29.592 1.00 86.56 164 GLY A C 1
ATOM 1333 O O . GLY A 1 164 ? -20.905 0.853 29.516 1.00 86.56 164 GLY A O 1
ATOM 1334 N N . ALA A 1 165 ? -19.784 2.406 30.682 1.00 86.31 165 ALA A N 1
ATOM 1335 C CA . ALA A 1 165 ? -19.600 1.599 31.895 1.00 86.31 165 ALA A CA 1
ATOM 1336 C C . ALA A 1 165 ? -20.759 1.726 32.910 1.00 86.31 165 ALA A C 1
ATOM 1338 O O . ALA A 1 165 ? -20.920 0.862 33.784 1.00 86.31 165 ALA A O 1
ATOM 1339 N N . GLU A 1 166 ? -21.532 2.813 32.828 1.00 73.88 166 GLU A N 1
ATOM 1340 C CA . GLU A 1 166 ? -22.681 3.109 33.693 1.00 73.88 166 GLU A CA 1
ATOM 1341 C C . GLU A 1 166 ? -23.971 2.428 33.220 1.00 73.88 166 GLU A C 1
ATOM 1343 O O . GLU A 1 166 ? -24.786 2.070 34.069 1.00 73.88 166 GLU A O 1
ATOM 1348 N N . ASP A 1 167 ? -24.119 2.148 31.919 1.00 61.72 167 ASP A N 1
ATOM 1349 C CA . ASP A 1 167 ? -25.323 1.548 31.308 1.00 61.72 167 ASP A CA 1
ATOM 1350 C C . ASP A 1 167 ? -25.521 0.045 31.613 1.00 61.72 167 ASP A C 1
ATOM 1352 O O . ASP A 1 167 ? -26.089 -0.724 30.839 1.00 61.72 167 ASP A O 1
ATOM 1356 N N . ARG A 1 168 ? -25.056 -0.412 32.782 1.00 60.59 168 ARG A N 1
ATOM 1357 C CA . ARG A 1 168 ? -25.298 -1.769 33.279 1.00 60.59 168 ARG A CA 1
ATOM 1358 C C . ARG A 1 168 ? -26.797 -1.943 33.549 1.00 60.59 168 ARG A C 1
ATOM 1360 O O . ARG A 1 168 ? -27.300 -1.333 34.496 1.00 60.59 168 ARG A O 1
ATOM 1367 N N . PRO A 1 169 ? -27.514 -2.826 32.830 1.00 53.53 169 PRO A N 1
ATOM 1368 C CA . PRO A 1 169 ? -28.854 -3.200 33.244 1.00 53.53 169 PRO A CA 1
ATOM 1369 C C . PRO A 1 169 ? -28.715 -4.020 34.529 1.00 53.53 169 PRO A C 1
ATOM 1371 O O . PRO A 1 169 ? -28.015 -5.041 34.532 1.00 53.53 169 PRO A O 1
ATOM 1374 N N . ILE A 1 170 ? -29.335 -3.527 35.604 1.00 53.94 170 ILE A N 1
ATOM 1375 C CA . ILE A 1 170 ? -29.457 -4.209 36.903 1.00 53.94 170 ILE A CA 1
ATOM 1376 C C . ILE A 1 170 ? -30.102 -5.587 36.700 1.00 53.94 170 ILE A C 1
ATOM 1378 O O . ILE A 1 170 ? -31.086 -5.680 35.930 1.00 53.94 170 ILE A O 1
#

Organism: Mucuna pruriens (NCBI:txid157652)